Protein AF-A0A7T6Z036-F1 (afdb_monomer_lite)

Radius of gyration: 15.08 Å; chains: 1; bounding box: 30×30×39 Å

Organism: NCBI:txid2743000

pLDDT: mean 85.17, std 11.96, range [45.5, 97.25]

Foldseek 3Di:
DDDDPDPDDDDDDDPPGPDDDVCNVDVPDDDDDFDDPPDDPVRRVVVVVVVVVVVVVVVVVVVVD

InterPro domains:
  IPR010897 Sporulation stage II, protein P [PF07454] (5-55)

Structure (mmCIF, N/CA/C/O backbone):
data_AF-A0A7T6Z036-F1
#
_entry.id   AF-A0A7T6Z036-F1
#
loop_
_atom_site.group_PDB
_atom_site.id
_atom_site.type_symbol
_atom_site.label_atom_id
_atom_site.label_alt_id
_atom_site.label_comp_id
_atom_site.label_asym_id
_atom_site.label_entity_id
_atom_site.label_seq_id
_atom_site.pdbx_PDB_ins_code
_atom_site.Cartn_x
_atom_site.Cartn_y
_atom_site.Cartn_z
_atom_site.occupancy
_atom_site.B_iso_or_equiv
_atom_site.auth_seq_id
_atom_site.auth_comp_id
_atom_site.auth_asym_id
_atom_site.auth_atom_id
_atom_site.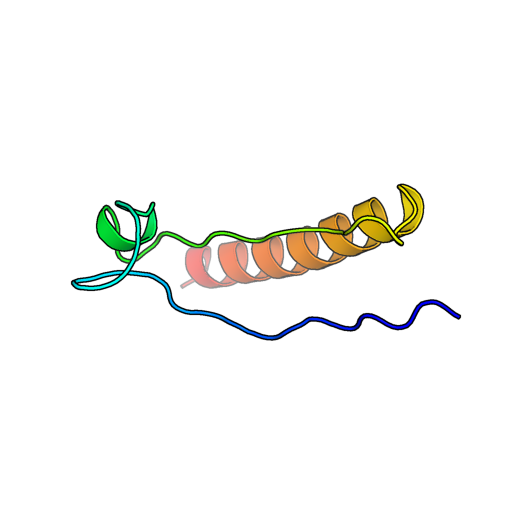pdbx_PDB_model_num
ATOM 1 N N . MET A 1 1 ? 5.723 8.510 -20.800 1.00 45.50 1 MET A N 1
ATOM 2 C CA . MET A 1 1 ? 4.504 8.786 -20.011 1.00 45.50 1 MET A CA 1
ATOM 3 C C . MET A 1 1 ? 3.843 7.453 -19.716 1.00 45.50 1 MET A C 1
ATOM 5 O O . MET A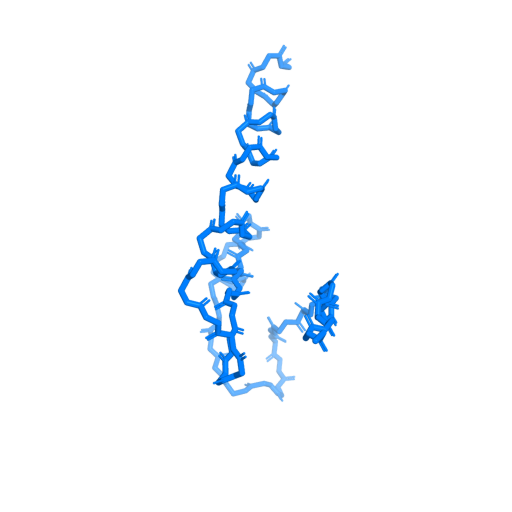 1 1 ? 3.152 6.942 -20.587 1.00 45.50 1 MET A O 1
ATOM 9 N N . ALA A 1 2 ? 4.109 6.866 -18.550 1.00 48.06 2 ALA A N 1
ATOM 10 C CA . ALA A 1 2 ? 3.389 5.690 -18.069 1.00 48.06 2 ALA A CA 1
ATOM 11 C C . ALA A 1 2 ? 2.361 6.184 -17.045 1.00 48.06 2 ALA A C 1
ATOM 13 O O . ALA A 1 2 ? 2.688 6.474 -15.901 1.00 48.06 2 ALA A O 1
ATOM 14 N N . GLY A 1 3 ? 1.133 6.421 -17.504 1.00 56.75 3 GLY A N 1
ATOM 15 C CA . GLY A 1 3 ? 0.028 6.797 -16.632 1.00 56.75 3 GLY A CA 1
ATOM 16 C C . GLY A 1 3 ? -0.663 5.543 -16.120 1.00 56.75 3 GLY A C 1
ATOM 17 O O . GLY A 1 3 ? -1.444 4.945 -16.852 1.00 56.75 3 GLY A O 1
ATOM 18 N N . ILE A 1 4 ? -0.411 5.166 -14.869 1.00 55.72 4 ILE A N 1
ATOM 19 C CA . ILE A 1 4 ? -1.346 4.338 -14.104 1.00 55.72 4 ILE A CA 1
ATOM 20 C C . ILE A 1 4 ? -1.598 5.086 -12.797 1.00 55.72 4 ILE A C 1
ATOM 22 O O . ILE A 1 4 ? -0.685 5.284 -12.007 1.00 55.72 4 ILE A O 1
ATOM 26 N N . LEU A 1 5 ? -2.833 5.548 -12.607 1.00 63.38 5 LEU A N 1
ATOM 27 C CA . LEU A 1 5 ? -3.256 6.422 -11.503 1.00 63.38 5 LEU A CA 1
ATOM 28 C C . LEU A 1 5 ? -4.149 5.682 -10.485 1.00 63.38 5 LEU A C 1
ATOM 30 O O . LEU A 1 5 ? -4.931 6.315 -9.795 1.00 63.38 5 LEU A O 1
ATOM 34 N N . SER A 1 6 ? -3.990 4.356 -10.363 1.00 70.69 6 SER A N 1
ATOM 35 C CA . SER A 1 6 ? -4.862 3.379 -9.668 1.00 70.69 6 SER A CA 1
ATOM 36 C C . SER A 1 6 ? -5.862 2.667 -10.588 1.00 70.69 6 SER A C 1
ATOM 38 O O . SER A 1 6 ? -6.432 3.260 -11.502 1.00 70.69 6 SER A O 1
ATOM 40 N N . ARG A 1 7 ? -6.061 1.361 -10.343 1.00 72.94 7 ARG A N 1
ATOM 41 C CA . ARG A 1 7 ? -7.070 0.507 -11.005 1.00 72.94 7 ARG A CA 1
ATOM 42 C C . ARG A 1 7 ? -8.387 0.411 -10.219 1.00 72.94 7 ARG A C 1
ATOM 44 O O . ARG A 1 7 ? -9.308 -0.262 -10.672 1.00 72.94 7 ARG A O 1
ATOM 51 N N . GLY A 1 8 ? -8.492 1.107 -9.085 1.00 80.00 8 GLY A N 1
ATOM 52 C CA . GLY A 1 8 ? -9.671 1.111 -8.218 1.00 80.00 8 GLY A CA 1
ATOM 53 C C . GLY A 1 8 ? -9.584 0.117 -7.056 1.00 80.00 8 GLY A C 1
ATOM 54 O O . GLY A 1 8 ? -8.557 -0.521 -6.841 1.00 80.00 8 GLY A O 1
ATOM 55 N N . VAL A 1 9 ? -10.675 0.018 -6.291 1.00 84.62 9 VAL A N 1
ATOM 56 C CA . VAL A 1 9 ? -10.821 -0.904 -5.155 1.00 84.62 9 VAL A CA 1
ATOM 57 C C . VAL A 1 9 ? -11.557 -2.152 -5.628 1.00 84.62 9 VAL A C 1
ATOM 59 O O . VAL A 1 9 ? -12.636 -2.052 -6.211 1.00 84.62 9 VAL A O 1
ATOM 62 N N . MET A 1 10 ? -10.984 -3.323 -5.368 1.00 83.25 10 MET A N 1
ATOM 63 C CA . MET A 1 10 ? -11.599 -4.614 -5.665 1.00 83.25 10 MET A CA 1
ATOM 64 C C . MET A 1 10 ? -11.902 -5.349 -4.363 1.00 83.25 10 MET A C 1
ATOM 66 O O . MET A 1 10 ? -11.087 -5.358 -3.444 1.00 83.25 10 MET A O 1
ATOM 70 N N . THR A 1 11 ? -13.072 -5.978 -4.291 1.00 78.31 11 THR A N 1
ATOM 71 C CA . THR A 1 11 ? -13.445 -6.857 -3.180 1.00 78.31 11 THR A CA 1
ATOM 72 C C . THR A 1 11 ? -13.381 -8.303 -3.647 1.00 78.31 11 THR A C 1
ATOM 74 O O . THR A 1 11 ? -14.118 -8.680 -4.560 1.00 78.31 11 THR A O 1
ATOM 77 N N . SER A 1 12 ? -12.540 -9.104 -3.002 1.00 75.25 12 SER A N 1
ATOM 78 C CA . SER A 1 12 ? -12.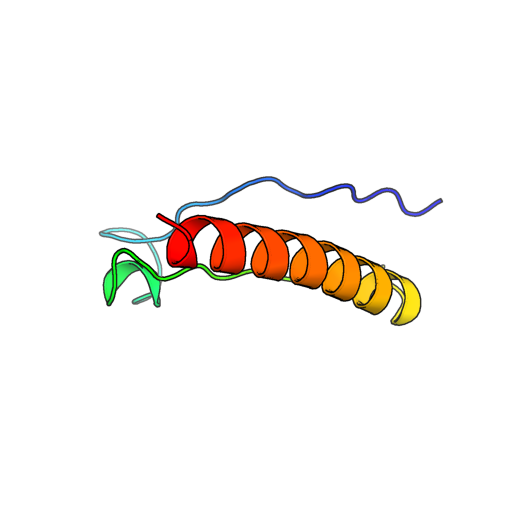428 -10.545 -3.236 1.00 75.25 12 SER A CA 1
ATOM 79 C C . SER A 1 12 ? -12.753 -11.274 -1.936 1.00 75.25 12 SER A C 1
ATOM 81 O O . SER A 1 12 ? -12.226 -10.906 -0.888 1.00 75.25 12 SER A O 1
ATOM 83 N N . GLY A 1 13 ? -13.645 -12.263 -2.003 1.00 76.44 13 GLY A N 1
ATOM 84 C CA . GLY A 1 13 ? -14.076 -13.072 -0.860 1.00 76.44 13 GLY A CA 1
ATOM 85 C C . GLY A 1 13 ? -15.367 -13.845 -1.151 1.00 76.44 13 GLY A C 1
ATOM 86 O O . GLY A 1 13 ? -16.092 -13.533 -2.100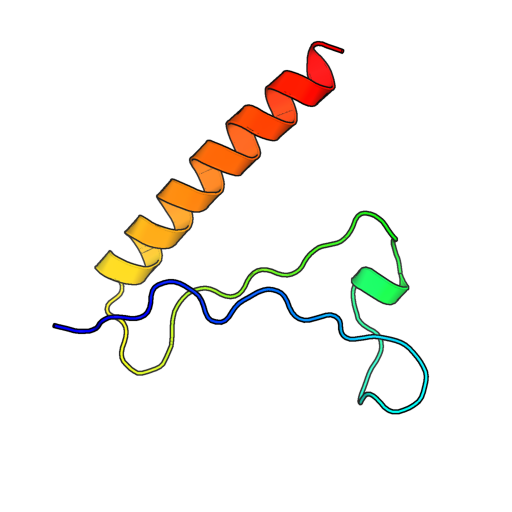 1.00 76.44 13 GLY A O 1
ATOM 87 N N . GLY A 1 14 ? -15.670 -14.850 -0.328 1.00 70.06 14 GLY A N 1
ATOM 88 C CA . GLY A 1 14 ? -16.906 -15.641 -0.417 1.00 70.06 14 GLY A CA 1
ATOM 89 C C . GLY A 1 14 ? -16.919 -16.772 -1.463 1.00 70.06 14 GLY A C 1
ATOM 90 O O . GLY A 1 14 ? -15.895 -17.220 -1.967 1.00 70.06 14 GLY A O 1
ATOM 91 N N . ALA A 1 15 ? -18.109 -17.307 -1.756 1.00 68.12 15 ALA A N 1
ATOM 92 C CA . ALA A 1 15 ? -18.260 -18.449 -2.661 1.00 68.12 15 ALA A CA 1
ATOM 93 C C . ALA A 1 15 ? -18.050 -18.040 -4.132 1.00 68.12 15 ALA A C 1
ATOM 95 O O . ALA A 1 15 ? -18.754 -17.167 -4.634 1.00 68.12 15 ALA A O 1
ATOM 96 N N . GLY A 1 16 ? -17.133 -18.717 -4.835 1.00 72.50 16 GLY A N 1
ATOM 97 C CA . GLY A 1 16 ? -16.861 -18.488 -6.263 1.00 72.50 16 GLY A CA 1
ATOM 98 C C . GLY A 1 16 ? -15.564 -17.733 -6.574 1.00 72.50 16 GLY A C 1
ATOM 99 O O . GLY A 1 16 ? -15.318 -17.441 -7.741 1.00 72.50 16 GLY A O 1
ATOM 100 N N . VAL A 1 17 ? -14.734 -17.451 -5.564 1.00 77.69 17 VAL A N 1
ATOM 101 C CA . VAL A 1 17 ? -13.347 -16.987 -5.730 1.00 77.69 17 VAL A CA 1
ATOM 102 C C . VAL A 1 17 ? -12.360 -18.080 -5.312 1.00 77.69 17 VAL A C 1
ATOM 104 O O . VAL A 1 17 ? -12.645 -18.878 -4.418 1.00 77.69 17 VAL A O 1
ATOM 107 N N . ASP A 1 18 ? -11.202 -18.129 -5.969 1.00 74.44 18 ASP A N 1
ATOM 108 C CA . ASP A 1 18 ? -10.162 -19.123 -5.690 1.00 74.44 18 ASP A CA 1
ATOM 109 C C . ASP A 1 18 ? -9.331 -18.715 -4.465 1.00 74.44 18 ASP A C 1
ATOM 111 O O . ASP A 1 18 ? -8.250 -18.137 -4.587 1.00 74.44 18 ASP A O 1
ATOM 115 N N . GLY A 1 19 ? -9.827 -19.038 -3.268 1.00 80.06 19 GLY A N 1
ATOM 116 C CA . GLY A 1 19 ? -9.035 -18.990 -2.037 1.00 80.06 19 GLY A CA 1
ATOM 117 C C . GLY A 1 19 ? -9.738 -18.381 -0.829 1.00 80.06 19 GLY A C 1
ATOM 118 O O . GLY A 1 19 ? -10.881 -17.943 -0.897 1.00 80.06 19 GLY A O 1
ATOM 119 N N . VAL A 1 20 ? -9.013 -18.386 0.292 1.00 83.06 20 VAL A N 1
ATOM 120 C CA . VAL A 1 20 ? -9.325 -17.621 1.506 1.00 83.06 20 VAL A CA 1
ATOM 121 C C . VAL A 1 20 ? -8.372 -16.435 1.533 1.00 83.06 20 VAL A C 1
ATOM 123 O O . VAL A 1 20 ? -7.153 -16.623 1.483 1.00 83.06 20 VAL A O 1
ATOM 126 N N . TYR A 1 21 ? -8.917 -15.231 1.608 1.00 86.12 21 TYR A N 1
ATOM 127 C CA . TYR A 1 21 ? -8.161 -13.989 1.643 1.00 86.12 21 TYR A CA 1
ATOM 128 C C . TYR A 1 21 ? -8.050 -13.462 3.075 1.00 86.12 21 TYR A C 1
ATOM 130 O O . TYR A 1 21 ? -8.808 -13.843 3.967 1.00 86.12 21 TYR A O 1
ATOM 138 N N . ASN A 1 22 ? -7.122 -12.536 3.314 1.00 86.94 22 ASN A N 1
ATOM 139 C CA . ASN A 1 22 ? -6.974 -11.920 4.638 1.00 86.94 22 ASN A CA 1
ATOM 140 C C . ASN A 1 22 ? -8.263 -11.199 5.081 1.00 86.94 22 ASN A C 1
ATOM 142 O O . ASN A 1 22 ? -8.578 -11.158 6.269 1.00 86.94 22 ASN A O 1
ATOM 146 N N . GLN A 1 23 ? -9.031 -10.696 4.112 1.00 86.12 23 GLN A N 1
ATOM 147 C CA . GLN A 1 23 ? -10.341 -10.070 4.285 1.00 86.12 23 GLN A CA 1
ATOM 148 C C . GLN A 1 23 ? -11.415 -11.053 4.778 1.00 86.12 23 GLN A C 1
ATOM 150 O O . GLN A 1 23 ? -12.331 -10.637 5.482 1.00 86.12 23 GLN A O 1
ATOM 155 N N . ASP A 1 24 ? -11.297 -12.349 4.462 1.00 85.00 24 ASP A N 1
ATOM 156 C CA . ASP A 1 24 ? -12.201 -13.386 4.980 1.00 85.00 24 ASP A CA 1
ATOM 157 C C . ASP A 1 24 ? -11.898 -13.717 6.456 1.00 85.00 24 ASP A C 1
ATOM 159 O O . ASP A 1 24 ? -12.769 -14.196 7.182 1.00 85.00 24 ASP A O 1
ATOM 163 N N . LEU A 1 25 ? -10.662 -13.466 6.913 1.00 87.56 25 LEU A N 1
ATOM 164 C CA . LEU A 1 25 ? -10.214 -13.744 8.284 1.00 87.56 25 LEU A CA 1
ATOM 165 C C . LEU A 1 25 ? -10.466 -12.578 9.246 1.00 87.56 25 LEU A C 1
ATOM 167 O O . LEU A 1 25 ? -10.662 -12.801 10.441 1.00 87.56 25 LEU A O 1
ATOM 171 N N . SER A 1 26 ? -10.428 -11.339 8.751 1.00 89.19 26 SER A N 1
ATOM 172 C CA . SER A 1 26 ? -10.660 -10.143 9.558 1.00 89.19 26 SER A CA 1
ATOM 173 C C . SER A 1 26 ? -11.330 -9.036 8.741 1.00 89.19 26 SER A C 1
ATOM 175 O O . SER A 1 26 ? -10.795 -8.649 7.698 1.00 89.19 26 SER A O 1
ATOM 177 N N . PRO A 1 27 ? -12.430 -8.439 9.244 1.00 86.25 27 PRO A N 1
ATOM 178 C CA . PRO A 1 27 ? -13.109 -7.331 8.570 1.00 86.25 27 PRO A CA 1
ATOM 179 C C . PRO A 1 27 ? -12.265 -6.047 8.519 1.00 86.25 27 PRO A C 1
ATOM 181 O O . PRO A 1 27 ? -12.601 -5.123 7.786 1.00 86.25 27 PRO A O 1
ATOM 184 N N . ASN A 1 28 ? -11.164 -5.984 9.275 1.00 87.56 28 ASN A N 1
ATOM 185 C CA . ASN A 1 28 ? -10.229 -4.859 9.306 1.00 87.56 28 ASN A CA 1
ATOM 186 C C . ASN A 1 28 ? -8.939 -5.139 8.513 1.00 87.56 28 ASN A C 1
ATOM 188 O O . ASN A 1 28 ? -7.909 -4.524 8.779 1.00 87.56 28 ASN A O 1
ATOM 192 N N . SER A 1 29 ? -8.958 -6.088 7.573 1.00 88.81 29 SER A N 1
ATOM 193 C CA . SER A 1 29 ? -7.815 -6.372 6.702 1.00 88.81 29 SER A CA 1
ATOM 194 C C . SER A 1 29 ? -7.990 -5.756 5.314 1.00 88.81 29 SER A C 1
ATOM 196 O O . SER A 1 29 ? -9.065 -5.817 4.724 1.00 88.81 29 SER A O 1
ATOM 198 N N . MET A 1 30 ? -6.914 -5.196 4.760 1.00 88.25 30 MET A N 1
ATOM 199 C CA . MET A 1 30 ? -6.852 -4.683 3.392 1.00 88.25 30 MET A CA 1
ATOM 200 C C . MET A 1 30 ? -5.539 -5.125 2.742 1.00 88.25 30 MET A C 1
ATOM 202 O O . MET A 1 30 ? -4.493 -5.127 3.386 1.00 88.25 30 MET A O 1
ATOM 206 N N . THR A 1 31 ? -5.601 -5.482 1.460 1.00 88.88 31 THR A N 1
ATOM 207 C CA . THR A 1 31 ? -4.427 -5.785 0.636 1.00 88.88 31 THR A CA 1
ATOM 208 C C . THR A 1 31 ? -4.230 -4.637 -0.340 1.00 88.88 31 THR A C 1
ATOM 210 O O . THR A 1 31 ? -5.187 -4.216 -0.989 1.00 88.88 31 THR A O 1
ATOM 213 N N . ILE A 1 32 ? -2.999 -4.144 -0.450 1.00 89.62 32 ILE A N 1
ATOM 214 C CA . ILE A 1 32 ? -2.625 -3.087 -1.390 1.00 89.62 32 ILE A CA 1
ATOM 215 C C . ILE A 1 32 ? -1.490 -3.621 -2.260 1.00 89.62 32 ILE A C 1
ATOM 217 O O . ILE A 1 32 ? -0.485 -4.110 -1.745 1.00 89.62 32 ILE A O 1
ATOM 221 N N . GLU A 1 33 ? -1.659 -3.533 -3.576 1.00 89.56 33 GLU A N 1
ATOM 222 C CA . GLU A 1 33 ? -0.661 -3.952 -4.558 1.00 89.56 33 GLU A CA 1
ATOM 223 C C . GLU A 1 33 ? -0.003 -2.724 -5.187 1.00 89.56 33 GLU A C 1
ATOM 225 O O . GLU A 1 33 ? -0.684 -1.820 -5.674 1.00 89.56 33 GLU A O 1
ATOM 230 N N . PHE A 1 34 ? 1.328 -2.705 -5.198 1.00 90.50 34 PHE A N 1
ATOM 231 C CA . PHE A 1 34 ? 2.110 -1.624 -5.786 1.00 90.50 34 PHE A CA 1
ATOM 232 C C . PHE A 1 34 ? 2.845 -2.110 -7.033 1.00 90.50 34 PHE A C 1
ATOM 234 O O . PHE A 1 34 ? 3.535 -3.128 -7.007 1.00 90.50 34 PHE A O 1
ATOM 241 N N . GLY A 1 35 ? 2.756 -1.324 -8.103 1.00 89.00 35 GLY A N 1
ATOM 242 C CA . GLY A 1 35 ? 3.527 -1.540 -9.321 1.00 89.00 35 GLY A CA 1
ATOM 243 C C . GLY A 1 35 ? 2.912 -2.522 -10.323 1.00 89.00 35 GLY A C 1
ATOM 244 O O . GLY A 1 35 ? 1.717 -2.814 -10.321 1.00 89.00 35 GLY A O 1
ATOM 245 N N . GLY A 1 36 ? 3.770 -2.997 -11.223 1.00 87.81 36 GLY A N 1
ATOM 246 C CA . GLY A 1 36 ? 3.449 -3.819 -12.384 1.00 87.81 36 GLY A CA 1
ATOM 247 C C . GLY A 1 36 ? 4.679 -3.959 -13.284 1.00 87.81 36 GLY A C 1
ATOM 248 O O . GLY A 1 36 ? 5.697 -3.312 -13.049 1.00 87.81 36 GLY A O 1
ATOM 249 N N . VAL A 1 37 ? 4.598 -4.798 -14.321 1.00 90.19 37 VAL A N 1
ATOM 250 C CA . VAL A 1 37 ? 5.731 -5.086 -15.231 1.00 90.19 37 VAL A CA 1
ATOM 251 C C . VAL A 1 37 ? 6.292 -3.839 -15.929 1.00 90.19 37 VAL A C 1
ATOM 253 O O . VAL A 1 37 ? 7.470 -3.803 -16.270 1.00 90.19 37 VAL A O 1
ATOM 256 N N . ASP A 1 38 ? 5.461 -2.811 -16.093 1.00 90.44 38 ASP A N 1
ATOM 257 C CA . ASP A 1 38 ? 5.817 -1.566 -16.772 1.00 90.44 38 ASP A CA 1
ATOM 258 C C . ASP A 1 38 ? 6.342 -0.478 -15.821 1.00 90.44 38 ASP A C 1
ATOM 260 O O . ASP A 1 38 ? 6.691 0.610 -16.278 1.00 90.44 38 ASP A O 1
ATOM 264 N N . ASN A 1 39 ? 6.383 -0.733 -14.508 1.00 91.38 39 ASN A N 1
ATOM 265 C CA . ASN A 1 39 ? 6.827 0.256 -13.532 1.00 91.38 39 ASN A CA 1
ATOM 266 C C . ASN A 1 39 ? 8.327 0.177 -13.253 1.00 91.38 39 ASN A C 1
ATOM 268 O O . ASN A 1 39 ? 8.925 -0.895 -13.156 1.00 91.38 39 ASN A O 1
ATOM 272 N N . THR A 1 40 ? 8.925 1.344 -13.038 1.00 93.75 40 THR A N 1
ATOM 273 C CA . THR A 1 40 ? 10.265 1.460 -12.456 1.00 93.75 40 THR A CA 1
ATOM 274 C C . THR A 1 40 ? 10.206 1.363 -10.931 1.00 93.75 40 THR A C 1
ATOM 276 O O . THR A 1 40 ? 9.186 1.664 -10.312 1.00 93.75 40 THR A O 1
ATOM 279 N N . PHE A 1 41 ? 11.327 1.009 -10.295 1.00 94.00 41 PHE A N 1
ATOM 280 C CA . PHE A 1 41 ? 11.420 1.027 -8.832 1.00 94.00 41 PHE A CA 1
ATOM 281 C C . PHE A 1 41 ? 11.115 2.406 -8.244 1.00 94.00 41 PHE A C 1
ATOM 283 O O . PHE A 1 41 ? 10.431 2.496 -7.233 1.00 94.00 41 PHE A O 1
ATOM 290 N N . GLU A 1 42 ? 11.575 3.480 -8.888 1.00 95.00 42 GLU A N 1
ATOM 291 C CA . GLU A 1 42 ? 11.324 4.846 -8.428 1.00 95.00 42 GLU A CA 1
ATOM 292 C C . GLU A 1 42 ? 9.822 5.173 -8.372 1.00 95.00 42 GLU A C 1
ATOM 294 O O . GLU A 1 42 ? 9.355 5.751 -7.393 1.00 95.00 42 GLU A O 1
ATOM 299 N N . GLU A 1 43 ? 9.045 4.763 -9.376 1.00 92.19 43 GLU A N 1
ATOM 300 C CA . GLU A 1 43 ? 7.586 4.951 -9.388 1.00 92.19 43 GLU A CA 1
ATOM 301 C C . GLU A 1 43 ? 6.885 4.139 -8.292 1.00 92.19 43 GLU A C 1
ATOM 303 O O . GLU A 1 43 ? 5.963 4.642 -7.642 1.00 92.19 43 GLU A O 1
ATOM 308 N N . VAL A 1 44 ? 7.334 2.900 -8.057 1.00 92.56 44 VAL A N 1
ATOM 309 C CA . VAL A 1 44 ? 6.809 2.048 -6.980 1.00 92.56 44 VAL A CA 1
ATOM 310 C C . VAL A 1 44 ? 7.103 2.662 -5.611 1.00 92.56 44 VAL A C 1
ATOM 312 O O . VAL A 1 44 ? 6.186 2.765 -4.798 1.00 92.56 44 VAL A O 1
ATOM 315 N N . TYR A 1 45 ? 8.331 3.133 -5.369 1.00 94.75 45 TYR A N 1
ATOM 316 C CA . TYR A 1 45 ? 8.697 3.771 -4.100 1.00 94.75 45 TYR A CA 1
ATOM 317 C C . TYR A 1 45 ? 7.902 5.052 -3.852 1.00 94.75 45 TYR A C 1
ATOM 319 O O . TYR A 1 45 ? 7.315 5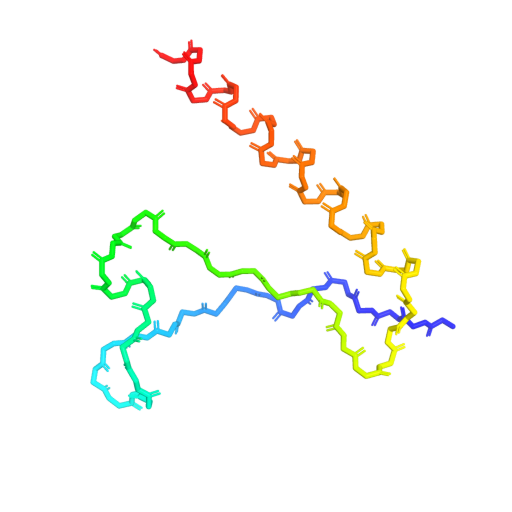.194 -2.787 1.00 94.75 45 TYR A O 1
ATOM 327 N N . ARG A 1 46 ? 7.771 5.929 -4.856 1.00 94.38 46 ARG A N 1
ATOM 328 C CA . ARG A 1 46 ? 6.956 7.149 -4.724 1.00 94.38 46 ARG A CA 1
ATOM 329 C C . ARG A 1 46 ? 5.490 6.841 -4.406 1.00 94.38 46 ARG A C 1
ATOM 331 O O . ARG A 1 46 ? 4.859 7.578 -3.657 1.00 94.38 46 ARG A O 1
ATOM 338 N N . SER A 1 47 ? 4.948 5.759 -4.969 1.00 92.00 47 SER A N 1
ATOM 339 C CA . SER A 1 47 ? 3.575 5.320 -4.686 1.00 92.00 47 SER A CA 1
ATOM 340 C C . SER A 1 47 ? 3.434 4.767 -3.267 1.00 92.00 47 SER A C 1
ATOM 342 O O . SER A 1 47 ? 2.451 5.062 -2.591 1.00 92.00 47 SER A O 1
ATOM 344 N N . ALA A 1 48 ? 4.412 3.983 -2.811 1.00 93.56 48 ALA A N 1
ATOM 345 C CA . ALA A 1 48 ? 4.441 3.454 -1.452 1.00 93.56 48 ALA A CA 1
ATOM 346 C C . ALA A 1 48 ? 4.569 4.571 -0.406 1.00 93.56 48 ALA A C 1
ATOM 348 O O . ALA A 1 48 ? 3.831 4.550 0.576 1.00 93.56 48 ALA A O 1
ATOM 349 N N . ASP A 1 49 ? 5.425 5.568 -0.649 1.00 95.88 49 ASP A N 1
ATOM 350 C CA . ASP A 1 49 ? 5.596 6.728 0.234 1.00 95.88 49 ASP A CA 1
ATOM 351 C C . ASP A 1 49 ? 4.294 7.533 0.360 1.00 95.88 49 ASP A C 1
ATOM 353 O O . ASP A 1 49 ? 3.862 7.840 1.469 1.00 95.88 49 ASP A O 1
ATOM 357 N N . ALA A 1 50 ? 3.614 7.799 -0.762 1.00 94.25 50 ALA A N 1
ATOM 358 C CA . ALA A 1 50 ? 2.336 8.512 -0.753 1.00 94.25 50 ALA A CA 1
ATOM 359 C C . ALA A 1 50 ? 1.240 7.749 0.015 1.00 94.25 50 ALA A C 1
ATOM 361 O O . ALA A 1 50 ? 0.457 8.349 0.747 1.00 94.25 50 ALA A O 1
ATOM 362 N N . VAL A 1 51 ? 1.178 6.419 -0.123 1.00 93.94 51 VAL A N 1
ATOM 363 C CA . VAL A 1 51 ? 0.224 5.603 0.647 1.00 93.94 51 VAL A CA 1
ATOM 364 C C . VAL A 1 51 ? 0.589 5.573 2.131 1.00 93.94 51 VAL A C 1
ATOM 366 O O . VAL A 1 51 ? -0.306 5.631 2.973 1.00 93.94 51 VAL A O 1
ATOM 369 N N . ALA A 1 52 ? 1.879 5.508 2.468 1.00 96.19 52 ALA A N 1
ATOM 370 C CA . ALA A 1 52 ? 2.336 5.521 3.853 1.00 96.19 52 ALA A CA 1
ATOM 371 C C . ALA A 1 52 ? 1.953 6.822 4.572 1.00 96.19 52 ALA A C 1
ATOM 373 O O . ALA A 1 52 ? 1.477 6.756 5.703 1.00 96.19 52 ALA A O 1
ATOM 374 N N . GLU A 1 53 ? 2.089 7.97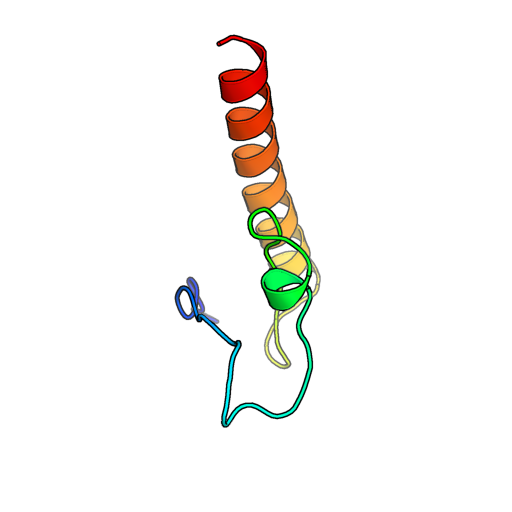3 3.908 1.00 96.94 53 GLU A N 1
ATOM 375 C CA . GLU A 1 53 ? 1.686 9.279 4.449 1.00 96.94 53 GLU A CA 1
ATOM 376 C C . GLU A 1 53 ? 0.188 9.315 4.792 1.00 96.94 53 GLU A C 1
ATOM 378 O O . GLU A 1 53 ? -0.183 9.661 5.913 1.00 96.94 53 GLU A O 1
ATOM 383 N N . VAL A 1 54 ? -0.669 8.853 3.876 1.00 95.38 54 VAL A N 1
ATOM 384 C CA . VAL A 1 54 ? -2.127 8.814 4.094 1.00 95.38 54 VAL A CA 1
ATOM 385 C C . VAL A 1 54 ? -2.513 7.834 5.206 1.00 95.38 54 VAL A C 1
ATOM 387 O O . VAL A 1 54 ? -3.368 8.140 6.035 1.00 95.38 54 VAL A O 1
ATOM 390 N N . ILE A 1 55 ? -1.892 6.649 5.253 1.00 94.88 55 ILE A N 1
ATOM 391 C CA . ILE A 1 55 ? -2.154 5.671 6.322 1.00 94.88 55 ILE A CA 1
ATOM 392 C C . ILE A 1 55 ? -1.704 6.225 7.676 1.00 94.88 55 ILE A C 1
ATOM 394 O O . ILE A 1 55 ? -2.397 6.033 8.674 1.00 94.88 55 ILE A O 1
ATOM 398 N N . GLN A 1 56 ? -0.560 6.908 7.719 1.00 97.12 56 GLN A N 1
ATOM 399 C CA . GLN A 1 56 ? -0.055 7.548 8.927 1.00 97.12 56 GLN A CA 1
ATOM 400 C C . GLN A 1 56 ? -1.037 8.606 9.443 1.00 97.12 56 GLN A C 1
ATOM 402 O O . GLN A 1 56 ? -1.369 8.583 10.627 1.00 97.12 56 GLN A O 1
ATOM 407 N N . GLU A 1 57 ? -1.516 9.497 8.572 1.00 97.25 57 GLU A N 1
ATOM 408 C CA . GLU A 1 57 ? -2.515 10.515 8.921 1.00 97.25 57 GLU A CA 1
ATOM 409 C C . GLU A 1 57 ? -3.797 9.871 9.460 1.00 97.25 57 GLU A C 1
ATOM 411 O O . GLU A 1 57 ? -4.223 10.191 10.569 1.00 97.25 57 GLU A O 1
ATOM 416 N N . TYR A 1 58 ? -4.341 8.880 8.748 1.00 95.06 58 TYR A N 1
ATOM 417 C CA . TYR A 1 58 ? -5.541 8.158 9.174 1.00 95.06 58 TYR A CA 1
ATOM 418 C C . TYR A 1 58 ? -5.383 7.499 10.553 1.00 95.06 58 TYR A C 1
ATOM 420 O O . TYR A 1 58 ? -6.272 7.593 11.397 1.00 95.06 58 TYR A O 1
ATOM 428 N N . ILE A 1 59 ? -4.246 6.843 10.810 1.00 94.62 59 ILE A N 1
ATOM 429 C CA . ILE A 1 59 ? -3.985 6.210 12.110 1.00 94.62 59 ILE A CA 1
ATOM 430 C C . ILE A 1 59 ? -3.938 7.257 13.224 1.00 94.62 59 ILE A C 1
ATOM 432 O O . ILE A 1 59 ? -4.493 7.012 14.294 1.00 94.62 59 ILE A O 1
ATOM 436 N N . TYR A 1 60 ? -3.293 8.405 13.003 1.00 96.56 60 TYR A N 1
ATOM 437 C CA . TYR A 1 60 ? -3.264 9.464 14.011 1.00 96.56 60 TYR A CA 1
ATOM 438 C C . TYR A 1 60 ? -4.655 10.043 14.277 1.00 96.56 60 TYR A C 1
ATOM 440 O O . TYR A 1 60 ? -5.024 10.183 15.439 1.00 96.56 60 TYR A O 1
ATOM 448 N N . GLU A 1 61 ? -5.460 10.279 13.238 1.00 96.50 61 GLU A N 1
ATOM 449 C CA . GLU A 1 61 ? -6.846 10.731 13.405 1.00 96.50 61 GLU A CA 1
ATOM 450 C C . GLU A 1 61 ? -7.708 9.743 14.206 1.00 96.50 61 GLU A C 1
ATOM 452 O O . GLU A 1 61 ? -8.528 10.167 15.020 1.00 96.50 61 GLU A O 1
ATOM 457 N N . GLU A 1 62 ? -7.544 8.432 13.998 1.00 94.06 62 GLU A N 1
ATOM 458 C CA . GLU A 1 62 ? -8.275 7.414 14.767 1.00 94.06 62 GLU A CA 1
ATOM 459 C C . GLU A 1 62 ? -7.757 7.266 16.207 1.00 94.06 62 GLU A C 1
ATOM 461 O O . GLU A 1 62 ? -8.532 6.905 17.089 1.00 94.06 62 GLU A O 1
ATOM 466 N N . LEU A 1 63 ? -6.472 7.535 16.468 1.00 94.06 63 LEU A N 1
ATOM 467 C CA . LEU A 1 63 ? -5.907 7.518 17.825 1.00 94.06 63 LEU A CA 1
ATOM 468 C C . LEU A 1 63 ? -6.301 8.748 18.654 1.00 94.06 63 LEU A C 1
ATOM 470 O O . LEU A 1 63 ? -6.378 8.646 19.878 1.00 94.06 63 LEU A O 1
ATOM 474 N N . ASP A 1 64 ? -6.523 9.888 17.999 1.00 91.62 64 ASP A N 1
ATOM 475 C CA . ASP A 1 64 ? -6.925 11.145 18.641 1.00 91.62 64 ASP A CA 1
ATOM 476 C C . ASP A 1 64 ? -8.450 11.248 18.883 1.00 91.62 64 ASP A C 1
ATOM 478 O O . ASP A 1 64 ? -8.914 12.222 19.488 1.00 91.62 64 ASP A O 1
ATOM 482 N N . ARG A 1 65 ? -9.237 10.261 18.427 1.00 73.44 65 ARG A N 1
ATOM 483 C CA . ARG A 1 65 ? -10.678 10.116 18.718 1.00 73.44 65 ARG A CA 1
ATOM 484 C C . ARG A 1 65 ? -10.950 9.436 20.057 1.00 73.44 65 ARG A C 1
ATOM 486 O O . ARG A 1 65 ? -11.937 9.860 20.704 1.00 73.44 65 ARG A O 1
#

Sequence (65 aa):
MAGILSRGVMTSGGAGVDGVYNQDLSPNSMTIEFGGVDNTFEEVYRSADAVAEVIQEYIYEELDR

Secondary structure (DSSP, 8-state):
-------------STTSSS--HHHH-TT--------TT--HHHHHHHHHHHHHHHHHHHHHHH--